Protein AF-A0A369JYF8-F1 (afdb_monomer)

Secondary structure (DSSP, 8-state):
-PPPP-----HHHHHHHHHHHHHHHHHHHHHHHHHHHHHHTTS--HHHHHHHHHHHHHHHHHHTS---HHHHHHHHHIIIIIIIIIIIHHHHHHHHH-S-----HHHHHHHHHHHHHHHHHHHHHHHS-SHHHHHHHSSTHHHHHHHHHHHHHHHHHHHHHHHHTT-

Nearest PDB structures (foldseek):
  8qad-assembly1_A  TM=3.258E-01  e=6.387E-01  synthetic construct
  2nnw-assembly1_A  TM=3.323E-01  e=3.730E+00  Pyrococcus furiosus
  8sly-assembly1_A  TM=3.045E-01  e=6.612E+00  Rattus norvegicus
  8slx-assembly1_A  TM=2.410E-01  e=5.209E+00  Rattus norvegicus

Radius of gyration: 20.3 Å; Cα contacts (8 Å, |Δi|>4): 136; chains: 1; bounding box: 48×27×82 Å

Foldseek 3Di:
DDDDDDPDDCVVVVLVVLLVVLVVLLVVLLVLLVVLLVLCVLPPLVLLNLLSVLLNLLSVLQNVARDDSVLSVVSSCCRPPQNCVQPSVLSSVLCVVDVDDDDDPVLSVLSNVLSVLSNVLSVCSVVDRNPSNSCSCPPPSNSVSSVVSSVVSVVVVVVVVVVVVVD

Structure (mmCIF, N/CA/C/O backbone):
data_AF-A0A369JYF8-F1
#
_entry.id   AF-A0A369JYF8-F1
#
loop_
_atom_site.group_PDB
_atom_site.id
_atom_site.type_symbol
_atom_site.label_atom_id
_atom_site.label_alt_id
_atom_site.label_comp_id
_atom_site.label_asym_id
_atom_site.label_entity_id
_atom_site.label_seq_id
_atom_site.pdbx_PDB_ins_code
_atom_site.Cartn_x
_atom_site.Cartn_y
_atom_site.Cartn_z
_atom_site.occupancy
_atom_site.B_iso_or_equiv
_atom_site.auth_seq_id
_atom_site.auth_comp_id
_atom_site.auth_asym_id
_atom_site.auth_atom_id
_atom_site.pdbx_PDB_model_num
ATOM 1 N N . MET A 1 1 ? -5.297 -11.186 61.917 1.00 42.97 1 MET A N 1
ATOM 2 C CA . MET A 1 1 ? -5.796 -11.415 60.543 1.00 42.97 1 MET A CA 1
ATOM 3 C C . MET A 1 1 ? -5.117 -10.404 59.627 1.00 42.97 1 MET A C 1
ATOM 5 O O . MET A 1 1 ? -5.204 -9.220 59.915 1.00 42.97 1 MET A O 1
ATOM 9 N N . LYS A 1 2 ? -4.352 -10.848 58.618 1.00 38.88 2 LYS A N 1
ATOM 10 C CA . LYS A 1 2 ? -3.683 -9.960 57.649 1.00 38.88 2 LYS A CA 1
ATOM 11 C C . LYS A 1 2 ? -4.636 -9.708 56.481 1.00 38.88 2 LYS A C 1
ATOM 13 O O . LYS A 1 2 ? -5.054 -10.660 55.831 1.00 38.88 2 LYS A O 1
ATOM 18 N N . THR A 1 3 ? -4.979 -8.450 56.240 1.00 51.94 3 THR A N 1
ATOM 19 C CA . THR A 1 3 ? -5.704 -8.005 55.050 1.00 51.94 3 THR A CA 1
ATOM 20 C C . THR A 1 3 ? -4.800 -8.162 53.829 1.00 51.94 3 THR A C 1
ATOM 22 O O . THR A 1 3 ? -3.704 -7.606 53.766 1.00 51.94 3 THR A O 1
ATOM 25 N N . THR A 1 4 ? -5.231 -8.964 52.861 1.00 49.81 4 THR A N 1
ATOM 26 C CA . THR A 1 4 ? -4.624 -9.001 51.531 1.00 49.81 4 THR A CA 1
ATOM 27 C C . THR A 1 4 ? -4.915 -7.676 50.819 1.00 49.81 4 THR A C 1
ATOM 29 O O . THR A 1 4 ? -6.063 -7.227 50.822 1.00 49.81 4 THR A O 1
ATOM 32 N N . PRO A 1 5 ? -3.908 -7.027 50.209 1.00 49.44 5 PRO A N 1
ATOM 33 C CA . PRO A 1 5 ? -4.117 -5.790 49.477 1.00 49.44 5 PRO A CA 1
ATOM 34 C C . PRO A 1 5 ? -4.949 -6.075 48.225 1.00 49.44 5 PRO A C 1
ATOM 36 O O . PRO A 1 5 ? -4.628 -6.935 47.403 1.00 49.44 5 PRO A O 1
ATOM 39 N N . GLN A 1 6 ? -6.049 -5.341 48.116 1.00 45.66 6 GLN A N 1
ATOM 40 C CA . GLN A 1 6 ? -6.956 -5.328 46.981 1.00 45.66 6 GLN A CA 1
ATOM 41 C C . GLN A 1 6 ? -6.173 -4.829 45.753 1.00 45.66 6 GLN A C 1
ATOM 43 O O . GLN A 1 6 ? -5.702 -3.693 45.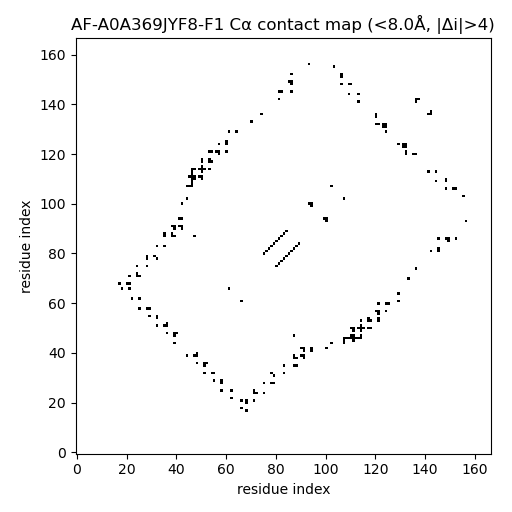731 1.00 45.66 6 GLN A O 1
ATOM 48 N N . LYS A 1 7 ? -5.981 -5.692 44.745 1.00 44.03 7 LYS A N 1
ATOM 49 C CA . LYS A 1 7 ? -5.450 -5.297 43.430 1.00 44.03 7 LYS A CA 1
ATOM 50 C C . LYS A 1 7 ? -6.356 -4.199 42.870 1.00 44.03 7 LYS A C 1
ATOM 52 O O . LYS A 1 7 ? -7.497 -4.477 42.507 1.00 44.03 7 LYS A O 1
ATOM 57 N N . ALA A 1 8 ? -5.851 -2.971 42.806 1.00 44.88 8 ALA A N 1
ATOM 58 C CA . ALA A 1 8 ? -6.470 -1.905 42.034 1.00 44.88 8 ALA A CA 1
ATOM 59 C C . ALA A 1 8 ? -6.620 -2.383 40.579 1.00 44.88 8 ALA A C 1
ATOM 61 O O . ALA A 1 8 ? -5.657 -2.858 39.974 1.00 44.88 8 ALA A O 1
ATOM 62 N N . SER A 1 9 ? -7.842 -2.321 40.051 1.00 45.56 9 SER A N 1
ATOM 63 C CA . SER A 1 9 ? -8.157 -2.733 38.684 1.00 45.56 9 SER A CA 1
ATOM 64 C C . SER A 1 9 ? -7.414 -1.828 37.691 1.00 45.56 9 SER A C 1
ATOM 66 O O . SER A 1 9 ? -7.686 -0.633 37.608 1.00 45.56 9 SER A O 1
ATOM 68 N N . THR A 1 10 ? -6.455 -2.387 36.952 1.00 54.09 10 THR A N 1
ATOM 69 C CA . THR A 1 10 ? -5.588 -1.702 35.970 1.00 54.09 10 THR A CA 1
ATOM 70 C C . THR A 1 10 ? -6.272 -1.405 34.625 1.00 54.09 10 THR A C 1
ATOM 72 O O . THR A 1 10 ? -5.633 -0.890 33.704 1.00 54.09 10 THR A O 1
ATOM 75 N N . GLU A 1 11 ? -7.565 -1.708 34.489 1.00 50.25 11 GLU A N 1
ATOM 76 C CA . GLU A 1 11 ? -8.344 -1.625 33.242 1.00 50.25 11 GLU A CA 1
ATOM 77 C C . GLU A 1 11 ? -8.434 -0.226 32.578 1.00 50.25 11 GLU A C 1
ATOM 79 O O . GLU A 1 11 ? -8.497 -0.172 31.343 1.00 50.25 11 GLU A O 1
ATOM 84 N N . PRO A 1 12 ? -8.405 0.918 33.297 1.00 56.44 12 PRO A N 1
ATOM 85 C CA . PRO A 1 12 ? -8.427 2.240 32.655 1.00 56.44 12 PRO A CA 1
ATOM 86 C C . PRO A 1 12 ? -7.073 2.642 32.045 1.00 56.44 12 PRO A C 1
ATOM 88 O O . PRO A 1 12 ? -7.016 3.233 30.963 1.00 56.44 12 PRO A O 1
ATOM 91 N N . GLU A 1 13 ? -5.968 2.312 32.721 1.00 59.06 13 GLU A N 1
ATOM 92 C CA . GLU A 1 13 ? -4.614 2.731 32.331 1.00 59.06 13 GLU A CA 1
ATOM 93 C C . GLU A 1 13 ? -4.073 1.929 31.142 1.00 59.06 13 GLU A C 1
ATOM 95 O O . GLU A 1 13 ? -3.415 2.487 30.253 1.00 59.06 13 GLU A O 1
ATOM 100 N N . THR A 1 14 ? -4.410 0.637 31.069 1.00 61.22 14 THR A N 1
ATOM 101 C CA . THR A 1 14 ? -4.070 -0.212 29.915 1.00 61.22 14 THR A CA 1
ATOM 102 C C . THR A 1 14 ? -4.787 0.264 28.654 1.00 61.22 14 THR A C 1
ATOM 104 O O . THR A 1 14 ? -4.132 0.475 27.632 1.00 61.22 14 THR A O 1
ATOM 107 N N . ARG A 1 15 ? -6.091 0.569 28.732 1.00 60.25 15 ARG A N 1
ATOM 108 C CA . ARG A 1 15 ? -6.866 1.103 27.594 1.00 60.25 15 ARG A CA 1
ATOM 109 C C . ARG A 1 15 ? -6.334 2.444 27.083 1.00 60.25 15 ARG A C 1
ATOM 111 O O . ARG A 1 15 ? -6.273 2.663 25.872 1.00 60.25 15 ARG A O 1
ATOM 118 N N . ASN A 1 16 ? -5.921 3.341 27.980 1.00 68.44 16 ASN A N 1
ATOM 119 C CA . ASN A 1 16 ? -5.352 4.636 27.594 1.00 68.44 16 ASN A CA 1
ATOM 120 C C . ASN A 1 16 ? -3.983 4.474 26.900 1.00 68.44 16 ASN A C 1
ATOM 122 O O . ASN A 1 16 ? -3.702 5.110 25.883 1.00 68.44 16 ASN A O 1
ATOM 126 N N . THR A 1 17 ? -3.146 3.563 27.400 1.00 75.50 17 THR A N 1
ATOM 127 C CA . THR A 1 17 ? -1.826 3.263 26.821 1.00 75.50 17 THR A CA 1
ATOM 128 C C . THR A 1 17 ? -1.938 2.607 25.442 1.00 75.50 17 THR A C 1
ATOM 130 O O . THR A 1 17 ? -1.220 2.975 24.510 1.00 75.50 17 THR A O 1
ATOM 133 N N . GLU A 1 18 ? -2.867 1.667 25.269 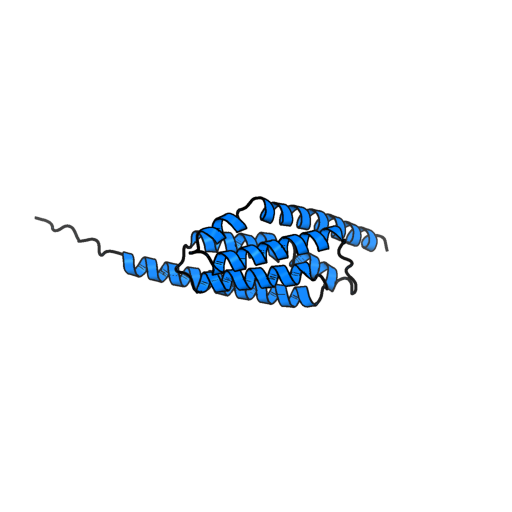1.00 73.38 18 GLU A N 1
ATOM 134 C CA . GLU A 1 18 ? -3.131 1.018 23.981 1.00 73.38 18 GLU A CA 1
ATOM 135 C C . GLU A 1 18 ? -3.648 1.998 22.930 1.00 73.38 18 GLU A C 1
ATOM 137 O O . GLU A 1 18 ? -3.185 1.972 21.786 1.00 73.38 18 GLU A O 1
ATOM 142 N N . ARG A 1 19 ? -4.534 2.916 23.328 1.00 72.94 19 ARG A N 1
ATOM 143 C CA . ARG A 1 19 ? -5.038 3.976 22.453 1.00 72.94 19 ARG A CA 1
ATOM 144 C C . ARG A 1 19 ? -3.914 4.899 21.978 1.00 72.94 19 ARG A C 1
ATOM 146 O O . ARG A 1 19 ? -3.752 5.070 20.770 1.00 72.94 19 ARG A O 1
ATOM 153 N N . LYS A 1 20 ? -3.074 5.396 22.893 1.00 78.94 20 LYS A N 1
ATOM 154 C CA . LYS A 1 20 ? -1.909 6.237 22.557 1.00 78.94 20 LYS A CA 1
ATOM 155 C C . LYS A 1 20 ? -0.917 5.524 21.634 1.00 78.94 20 LYS A C 1
ATOM 157 O O . LYS A 1 20 ? -0.406 6.119 20.687 1.00 78.94 20 LYS A O 1
ATOM 162 N N . ASN A 1 21 ? -0.648 4.240 21.870 1.00 80.19 21 ASN A N 1
ATOM 163 C CA . ASN A 1 21 ? 0.248 3.453 21.017 1.00 80.19 21 ASN A CA 1
ATOM 164 C C . ASN A 1 21 ? -0.321 3.260 19.610 1.00 80.19 21 ASN A C 1
ATOM 166 O O . ASN A 1 21 ? 0.391 3.409 18.619 1.00 80.19 21 ASN A O 1
ATOM 170 N N . ALA A 1 22 ? -1.616 2.975 19.517 1.00 77.75 22 ALA A N 1
ATOM 171 C CA . ALA A 1 22 ? -2.300 2.870 18.245 1.00 77.75 22 ALA A CA 1
ATOM 172 C C . ALA A 1 22 ? -2.289 4.203 17.469 1.00 77.75 22 ALA A C 1
ATOM 174 O O . ALA A 1 22 ? -2.166 4.198 16.248 1.00 77.75 22 ALA A O 1
ATOM 175 N N . GLU A 1 23 ? -2.410 5.347 18.159 1.00 83.12 23 GLU A N 1
ATOM 176 C CA . GLU A 1 23 ? -2.372 6.685 17.539 1.00 83.12 23 GLU A CA 1
ATOM 177 C C . GLU A 1 23 ? -0.991 6.973 16.956 1.00 83.12 23 GLU A C 1
ATOM 179 O O . GLU A 1 23 ? -0.888 7.427 15.817 1.00 83.12 23 GLU A O 1
ATOM 184 N N . LYS A 1 24 ? 0.073 6.608 17.681 1.00 85.94 24 LYS A N 1
ATOM 185 C CA . LYS A 1 24 ? 1.449 6.697 17.177 1.00 85.94 24 LYS A CA 1
ATOM 186 C C . LYS A 1 24 ? 1.667 5.844 15.926 1.00 85.94 24 LYS A C 1
ATOM 188 O O . LYS A 1 24 ? 2.266 6.330 14.972 1.00 85.94 24 LYS A O 1
ATOM 193 N N . ILE A 1 25 ? 1.164 4.604 15.908 1.00 83.69 25 ILE A N 1
ATOM 194 C CA . ILE A 1 25 ? 1.280 3.720 14.736 1.00 83.69 25 ILE A CA 1
ATOM 195 C C . ILE A 1 25 ? 0.583 4.342 13.520 1.00 83.69 25 ILE A C 1
ATOM 197 O O . ILE A 1 25 ? 1.194 4.452 12.461 1.00 83.69 25 ILE A O 1
ATOM 201 N N . LEU A 1 26 ? -0.664 4.796 13.667 1.00 84.94 26 LEU A N 1
ATOM 202 C CA . LEU A 1 26 ? -1.421 5.392 12.560 1.00 84.94 26 LEU A CA 1
ATOM 203 C C . LEU A 1 26 ? -0.769 6.682 12.041 1.00 84.94 26 LEU A C 1
ATOM 205 O O . LEU A 1 26 ? -0.639 6.850 10.829 1.00 84.94 26 LEU A O 1
ATOM 209 N N . SER A 1 27 ? -0.284 7.545 12.940 1.00 87.62 27 SER A N 1
ATOM 210 C CA . SER A 1 27 ? 0.450 8.765 12.576 1.00 87.62 27 SER A CA 1
ATOM 211 C C . SER A 1 27 ? 1.742 8.461 11.801 1.00 87.62 27 SER A C 1
ATOM 213 O O . SER A 1 27 ? 2.002 9.057 10.749 1.00 87.62 27 SER A O 1
ATOM 215 N N . SER A 1 28 ? 2.511 7.463 12.254 1.00 88.69 28 SER A N 1
ATOM 216 C CA . SER A 1 28 ? 3.703 6.981 11.544 1.00 88.69 28 SER A CA 1
ATOM 217 C C . SER A 1 28 ? 3.349 6.496 10.138 1.00 88.69 28 SER A C 1
ATOM 219 O O . SER A 1 28 ? 3.980 6.897 9.163 1.00 88.69 28 SER A O 1
ATOM 221 N N . LEU A 1 29 ? 2.286 5.699 10.002 1.00 87.25 29 LEU A N 1
ATOM 222 C CA . LEU A 1 29 ? 1.876 5.149 8.710 1.00 87.25 29 LEU A CA 1
ATOM 223 C C . LEU A 1 29 ? 1.384 6.210 7.726 1.00 87.25 29 LEU A C 1
ATOM 225 O O . LEU A 1 29 ? 1.717 6.139 6.542 1.00 87.25 29 LEU A O 1
ATOM 229 N N . LYS A 1 30 ? 0.650 7.224 8.199 1.00 88.38 30 LYS A N 1
ATOM 230 C CA . LYS A 1 30 ? 0.285 8.384 7.371 1.00 88.38 30 LYS A CA 1
ATOM 231 C C . LYS A 1 30 ? 1.513 9.116 6.857 1.00 88.38 30 LYS A C 1
ATOM 233 O O . LYS A 1 30 ? 1.560 9.463 5.677 1.00 88.38 30 LYS A O 1
ATOM 238 N N . THR A 1 31 ? 2.498 9.334 7.725 1.00 88.81 31 THR A N 1
ATOM 239 C CA . THR A 1 31 ? 3.751 10.004 7.359 1.00 88.81 31 THR A CA 1
ATOM 240 C C . THR A 1 31 ? 4.478 9.210 6.275 1.00 88.81 31 THR A C 1
ATOM 242 O O . THR A 1 31 ? 4.759 9.749 5.204 1.00 88.81 31 THR A O 1
ATOM 245 N N . THR A 1 32 ? 4.665 7.904 6.486 1.00 88.38 32 THR A N 1
ATOM 246 C CA . THR A 1 32 ? 5.289 6.996 5.515 1.00 88.38 32 THR A CA 1
ATOM 247 C C . THR A 1 32 ? 4.573 7.013 4.162 1.00 88.38 32 THR A C 1
ATOM 249 O O . THR A 1 32 ? 5.216 7.161 3.124 1.00 88.38 32 THR A O 1
ATOM 252 N N . LEU A 1 33 ? 3.240 6.904 4.138 1.00 89.06 33 LEU A N 1
ATOM 253 C CA . LEU A 1 33 ? 2.485 6.910 2.882 1.00 89.06 33 LEU A CA 1
ATOM 254 C C . LEU A 1 33 ? 2.458 8.279 2.197 1.00 89.06 33 LEU A C 1
ATOM 256 O O . LEU A 1 33 ? 2.418 8.344 0.971 1.00 89.06 33 LEU A O 1
ATOM 260 N N . THR A 1 34 ? 2.511 9.372 2.957 1.00 88.25 34 THR A N 1
ATOM 261 C CA . THR A 1 34 ? 2.622 10.725 2.393 1.00 88.25 34 THR A CA 1
ATOM 262 C C . THR A 1 34 ? 3.962 10.900 1.684 1.00 88.25 34 THR A C 1
ATOM 264 O O . THR A 1 34 ? 4.001 11.367 0.545 1.00 88.25 34 THR A O 1
ATOM 267 N N . MET A 1 35 ? 5.051 10.435 2.302 1.00 85.56 35 MET A N 1
ATOM 268 C CA . MET A 1 35 ? 6.368 10.399 1.662 1.00 85.56 35 MET A CA 1
ATOM 269 C C . MET A 1 35 ? 6.362 9.493 0.425 1.00 85.56 35 MET A C 1
ATOM 271 O O . MET A 1 35 ? 6.850 9.893 -0.630 1.00 85.56 35 MET A O 1
ATOM 275 N N . ALA A 1 36 ? 5.748 8.309 0.513 1.00 85.44 36 ALA A N 1
ATOM 276 C CA . ALA A 1 36 ? 5.595 7.397 -0.620 1.00 85.44 36 ALA A CA 1
ATOM 277 C C . ALA A 1 36 ? 4.815 8.033 -1.784 1.00 85.44 36 ALA A C 1
ATOM 279 O O . ALA A 1 36 ? 5.182 7.843 -2.941 1.00 85.44 36 ALA A O 1
ATOM 280 N N . LYS A 1 37 ? 3.770 8.820 -1.496 1.00 85.44 37 LYS A N 1
ATOM 281 C CA . LYS A 1 37 ? 2.982 9.547 -2.503 1.00 85.44 37 LYS A CA 1
ATOM 282 C C . LYS A 1 37 ? 3.818 10.597 -3.229 1.00 85.44 37 LYS A C 1
ATOM 284 O O . LYS A 1 37 ? 3.770 10.658 -4.454 1.00 85.44 37 LYS A O 1
ATOM 289 N N . ALA A 1 38 ? 4.593 11.388 -2.486 1.00 81.56 38 ALA A N 1
ATOM 290 C CA . ALA A 1 38 ? 5.500 12.381 -3.061 1.00 81.56 38 ALA A CA 1
ATOM 291 C C . ALA A 1 38 ? 6.584 11.722 -3.924 1.00 81.56 38 ALA A C 1
ATOM 293 O O . ALA A 1 38 ? 6.953 12.220 -4.977 1.00 81.56 38 ALA A O 1
ATOM 294 N N . ILE A 1 39 ? 7.068 10.556 -3.509 1.00 74.31 39 ILE A N 1
ATOM 295 C CA . ILE A 1 39 ? 8.010 9.766 -4.294 1.00 74.31 39 ILE A CA 1
ATOM 296 C C . ILE A 1 39 ? 7.361 9.254 -5.592 1.00 74.31 39 ILE A C 1
ATOM 298 O O . ILE A 1 39 ? 7.929 9.411 -6.672 1.00 74.31 39 ILE A O 1
ATOM 302 N N . ALA A 1 40 ? 6.160 8.681 -5.496 1.00 74.75 40 ALA A N 1
ATOM 303 C CA . ALA A 1 40 ? 5.437 8.134 -6.637 1.00 74.75 40 ALA A CA 1
ATOM 304 C C . ALA A 1 40 ? 5.016 9.209 -7.652 1.00 74.75 40 ALA A C 1
ATOM 306 O O . ALA A 1 40 ? 4.859 8.889 -8.824 1.00 74.75 40 ALA A O 1
ATOM 307 N N . SER A 1 41 ? 4.872 10.485 -7.263 1.00 75.94 41 SER A N 1
ATOM 308 C CA . SER A 1 41 ? 4.537 11.551 -8.223 1.00 75.94 41 SER A CA 1
ATOM 309 C C . SER A 1 41 ? 5.629 11.826 -9.258 1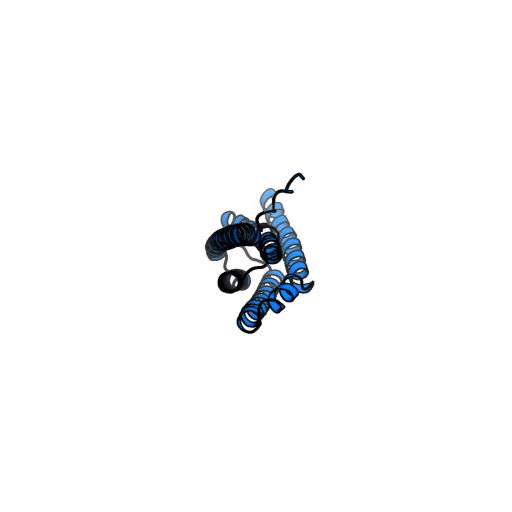.00 75.94 41 SER A C 1
ATOM 311 O O . SER A 1 41 ? 5.326 12.368 -10.315 1.00 75.94 41 SER A O 1
ATOM 313 N N . PHE A 1 42 ? 6.872 11.416 -8.997 1.00 73.06 42 PHE A N 1
ATOM 314 C CA . PHE A 1 42 ? 7.965 11.515 -9.970 1.00 73.06 42 PHE A CA 1
ATOM 315 C C . PHE A 1 42 ? 7.993 10.344 -10.962 1.00 73.06 42 PHE A C 1
ATOM 317 O O . PHE A 1 42 ? 8.809 10.327 -11.877 1.00 73.06 42 PHE A O 1
ATOM 324 N N . THR A 1 43 ? 7.120 9.351 -10.777 1.00 71.56 43 THR A N 1
ATOM 325 C CA . THR A 1 43 ? 7.122 8.092 -11.526 1.00 71.56 43 THR A CA 1
ATOM 326 C C . THR A 1 43 ? 5.700 7.832 -12.016 1.00 71.56 43 THR A C 1
ATOM 328 O O . THR A 1 43 ? 4.857 7.453 -11.201 1.00 71.56 43 THR A O 1
ATOM 331 N N . PRO A 1 44 ? 5.360 8.054 -13.297 1.00 68.94 44 PRO A N 1
ATOM 332 C CA . PRO A 1 44 ? 3.979 7.947 -13.759 1.00 68.94 44 PRO A CA 1
ATOM 333 C C . PRO A 1 44 ? 3.526 6.477 -13.794 1.00 68.94 44 PRO A C 1
ATOM 335 O O . PRO A 1 44 ? 3.501 5.831 -14.834 1.00 68.94 44 PRO A O 1
ATOM 338 N N . VAL A 1 45 ? 3.157 5.946 -12.627 1.00 80.75 45 VAL A N 1
ATOM 339 C CA . VAL A 1 45 ? 2.606 4.606 -12.415 1.00 80.75 45 VAL A CA 1
ATOM 340 C C . VAL A 1 45 ? 1.234 4.785 -11.758 1.00 80.75 45 VAL A C 1
ATOM 342 O O . VAL A 1 45 ? 1.125 4.760 -10.529 1.00 80.75 45 VAL A O 1
ATOM 345 N N . PRO A 1 46 ? 0.161 5.006 -12.542 1.00 81.75 46 PRO A N 1
ATOM 346 C CA . PRO A 1 46 ? -1.154 5.365 -12.007 1.00 81.75 46 PRO A CA 1
ATOM 347 C C . PRO A 1 46 ? -1.690 4.376 -10.962 1.00 81.75 46 PRO A C 1
ATOM 349 O O . PRO A 1 46 ? -2.278 4.793 -9.963 1.00 81.75 46 PRO A O 1
ATOM 352 N N . GLY A 1 47 ? -1.445 3.074 -11.156 1.00 84.75 47 GLY A N 1
ATOM 353 C CA . GLY A 1 47 ? -1.813 2.029 -10.197 1.00 84.75 47 GLY A CA 1
ATOM 354 C C . GLY A 1 47 ? -1.135 2.194 -8.832 1.00 84.75 47 GLY A C 1
ATOM 355 O O . GLY A 1 47 ? -1.784 2.022 -7.802 1.00 84.75 47 GLY A O 1
ATOM 356 N N . LEU A 1 48 ? 0.133 2.622 -8.799 1.00 86.75 48 LEU A N 1
ATOM 357 C CA . LEU A 1 48 ? 0.870 2.862 -7.555 1.00 86.75 48 LEU A CA 1
ATOM 358 C C . LEU A 1 48 ? 0.270 4.033 -6.769 1.00 86.75 48 LEU A C 1
ATOM 360 O O . LEU A 1 48 ? -0.008 3.905 -5.576 1.00 86.75 48 LEU A O 1
ATOM 364 N N . SER A 1 49 ? 0.003 5.152 -7.447 1.00 87.19 49 SER A N 1
ATOM 365 C CA . SER A 1 49 ? -0.612 6.335 -6.832 1.00 87.19 49 SER A CA 1
ATOM 366 C C . SER A 1 49 ? -2.007 6.037 -6.277 1.00 87.19 49 SER A C 1
ATOM 368 O O . SER A 1 49 ? -2.331 6.448 -5.160 1.00 87.19 49 SER A O 1
ATOM 370 N N . LYS A 1 50 ? -2.823 5.272 -7.017 1.00 88.25 50 LYS A N 1
ATOM 371 C CA . LYS A 1 50 ? -4.146 4.823 -6.554 1.00 88.25 50 LYS A CA 1
ATOM 372 C C . LYS A 1 50 ? -4.041 3.885 -5.346 1.00 88.25 50 LYS A C 1
ATOM 374 O O . LYS A 1 50 ? -4.803 4.047 -4.396 1.00 88.25 50 LYS A O 1
ATOM 379 N N . ALA A 1 51 ? -3.084 2.953 -5.341 1.00 88.25 51 ALA A N 1
ATOM 380 C CA . ALA A 1 51 ? -2.852 2.046 -4.216 1.00 88.25 51 ALA A CA 1
ATOM 381 C C . ALA A 1 51 ? -2.439 2.800 -2.938 1.00 88.25 51 ALA A C 1
ATOM 383 O O . ALA A 1 51 ? -3.008 2.558 -1.874 1.00 88.25 51 ALA A O 1
ATOM 384 N N . ILE A 1 52 ? -1.521 3.771 -3.046 1.00 89.69 52 ILE A N 1
ATOM 385 C CA . ILE A 1 52 ? -1.125 4.639 -1.922 1.00 89.69 52 ILE A CA 1
ATOM 386 C C . ILE A 1 52 ? -2.338 5.401 -1.373 1.00 89.69 52 ILE A C 1
ATOM 388 O O . ILE A 1 52 ? -2.546 5.450 -0.160 1.00 89.69 52 ILE A O 1
ATOM 392 N N . GLN A 1 53 ? -3.168 5.969 -2.255 1.00 89.56 53 GLN A N 1
ATOM 393 C CA . GLN A 1 53 ? -4.360 6.709 -1.844 1.00 89.56 53 GLN A CA 1
ATOM 394 C C . GLN A 1 53 ? -5.384 5.815 -1.130 1.00 89.56 53 GLN A C 1
ATOM 396 O O . GLN A 1 53 ? -5.955 6.231 -0.125 1.00 89.56 53 GLN A O 1
ATOM 401 N N . ALA A 1 54 ? -5.593 4.587 -1.606 1.00 86.88 54 ALA A N 1
ATOM 402 C CA . ALA A 1 54 ? -6.489 3.637 -0.958 1.00 86.88 54 ALA A CA 1
ATOM 403 C C . ALA A 1 54 ? -5.994 3.238 0.445 1.00 86.88 54 ALA A C 1
ATOM 405 O O . ALA A 1 54 ? -6.785 3.204 1.387 1.00 86.88 54 ALA A O 1
ATOM 406 N N . LEU A 1 55 ? -4.683 3.030 0.621 1.00 88.06 55 LEU A N 1
ATOM 407 C CA . LEU A 1 55 ? -4.088 2.749 1.935 1.00 88.06 55 LEU A CA 1
ATOM 408 C C . LEU A 1 55 ? -4.228 3.926 2.909 1.00 88.06 55 LEU A C 1
ATOM 410 O O . LEU A 1 55 ? -4.542 3.710 4.079 1.00 88.06 55 LEU A O 1
ATOM 414 N N . LEU A 1 56 ? -4.071 5.167 2.437 1.00 88.69 56 LEU A N 1
ATOM 415 C CA . LEU A 1 56 ? -4.337 6.365 3.245 1.00 88.69 56 LEU A CA 1
ATOM 416 C C . LEU A 1 56 ? -5.799 6.425 3.715 1.00 88.69 56 LEU A C 1
ATOM 418 O O . LEU A 1 56 ? -6.064 6.763 4.874 1.00 88.69 56 LEU A O 1
ATOM 422 N N . THR A 1 57 ? -6.747 6.063 2.846 1.00 86.19 57 THR A N 1
ATOM 423 C CA . THR A 1 57 ? -8.168 5.982 3.213 1.00 86.19 57 THR A CA 1
ATOM 424 C C . THR A 1 57 ? -8.401 4.905 4.272 1.00 86.19 57 THR A C 1
ATOM 426 O O . THR A 1 57 ? -9.059 5.184 5.271 1.00 86.19 57 THR A O 1
ATOM 429 N N . ILE A 1 58 ? -7.813 3.713 4.115 1.00 81.62 58 ILE A N 1
ATOM 430 C CA . ILE A 1 58 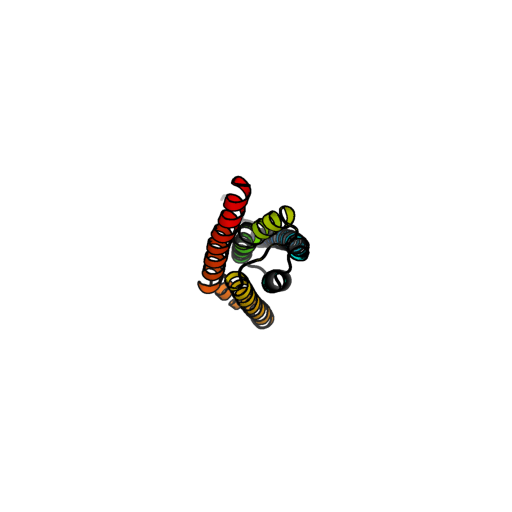? -7.913 2.626 5.103 1.00 81.62 58 ILE A CA 1
ATOM 431 C C . ILE A 1 58 ? -7.409 3.100 6.471 1.00 81.62 58 ILE A C 1
ATOM 433 O O . ILE A 1 58 ? -8.138 2.997 7.452 1.00 81.62 58 ILE A O 1
ATOM 437 N N . ILE A 1 59 ? -6.216 3.697 6.547 1.00 81.88 59 ILE A N 1
ATOM 438 C CA . ILE A 1 59 ? -5.661 4.233 7.805 1.00 81.88 59 ILE A CA 1
ATOM 439 C C . ILE A 1 59 ? -6.609 5.244 8.457 1.00 81.88 59 ILE A C 1
ATOM 441 O O . ILE A 1 59 ? -6.828 5.195 9.665 1.00 81.88 59 ILE A O 1
ATOM 445 N N . THR A 1 60 ? -7.186 6.150 7.665 1.00 81.94 60 THR A N 1
ATOM 446 C CA . THR A 1 60 ? -8.123 7.168 8.166 1.00 81.94 60 THR A CA 1
ATOM 447 C C . THR A 1 60 ? -9.388 6.530 8.746 1.00 81.94 60 THR A C 1
ATOM 449 O O . THR A 1 60 ? -9.881 6.962 9.785 1.00 81.94 60 THR A O 1
ATOM 452 N N . LEU A 1 61 ? -9.890 5.456 8.133 1.00 77.62 61 LEU A N 1
ATOM 453 C CA . LEU A 1 61 ? -11.031 4.710 8.669 1.00 77.62 61 LEU A CA 1
ATOM 454 C C . LEU A 1 61 ? -10.661 3.967 9.962 1.00 77.62 61 LEU A C 1
ATOM 456 O O . LEU A 1 61 ? -11.448 3.953 10.906 1.00 77.62 61 LEU A O 1
ATOM 460 N N . T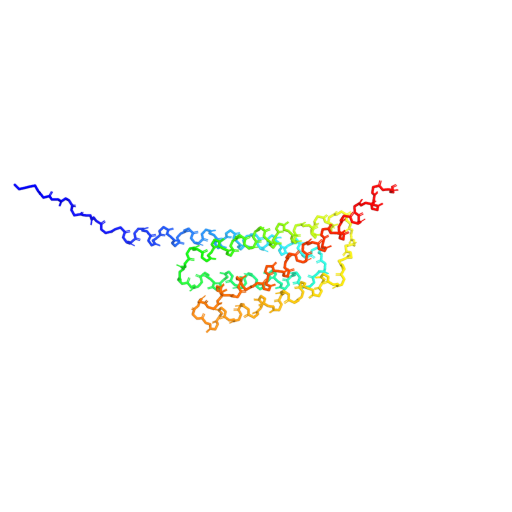YR A 1 62 ? -9.442 3.426 10.055 1.00 74.62 62 TYR A N 1
ATOM 461 C CA . TYR A 1 62 ? -8.934 2.823 11.290 1.00 74.62 62 TYR A CA 1
ATOM 462 C C . TYR A 1 62 ? -8.817 3.834 12.442 1.00 74.62 62 TYR A C 1
ATOM 464 O O . TYR A 1 62 ? -9.058 3.465 13.592 1.00 74.62 62 TYR A O 1
ATOM 472 N N . GLU A 1 63 ? -8.492 5.103 12.171 1.00 71.00 63 GLU A N 1
ATOM 473 C CA . GLU A 1 63 ? -8.462 6.155 13.197 1.00 71.00 63 GLU A CA 1
ATOM 474 C C . GLU A 1 63 ? -9.832 6.434 13.813 1.00 71.00 63 GLU A C 1
ATOM 476 O O . GLU A 1 63 ? -9.900 6.643 15.027 1.00 71.00 63 GLU A O 1
ATOM 481 N N . ALA A 1 64 ? -10.889 6.406 12.995 1.00 66.62 64 ALA A N 1
ATOM 482 C CA . ALA A 1 64 ? -12.271 6.653 13.407 1.00 66.62 64 ALA A CA 1
ATOM 483 C C . ALA A 1 64 ? -12.882 5.494 14.217 1.00 66.62 64 ALA A C 1
ATOM 485 O O . ALA A 1 64 ? -13.962 5.627 14.790 1.00 66.62 64 ALA A O 1
ATOM 486 N N . SER A 1 65 ? -12.197 4.352 14.269 1.00 64.94 65 SER A N 1
ATOM 487 C CA . SER A 1 65 ? -12.735 3.089 14.756 1.00 64.94 65 SER A CA 1
ATOM 488 C C . SER A 1 65 ? -11.992 2.624 16.024 1.00 64.94 65 SER A C 1
ATOM 490 O O . SER A 1 65 ? -10.765 2.704 16.096 1.00 64.94 65 SER A O 1
ATOM 492 N N . SER A 1 66 ? -12.714 2.197 17.070 1.00 53.06 66 SER A N 1
ATOM 493 C CA . SER A 1 66 ? -12.123 1.759 18.353 1.00 53.06 66 SER A CA 1
ATOM 494 C C . SER A 1 66 ? -11.296 0.477 18.168 1.00 53.06 66 SER A C 1
ATOM 496 O O . SER A 1 66 ? -11.727 -0.462 17.502 1.00 53.06 66 SER A O 1
ATOM 498 N N . ARG A 1 67 ? -10.066 0.459 18.693 1.00 65.19 67 ARG A N 1
ATOM 499 C CA . ARG A 1 67 ? -8.927 -0.211 18.040 1.00 65.19 67 ARG A CA 1
ATOM 500 C C . ARG A 1 67 ? -8.554 -1.564 18.635 1.00 65.19 67 ARG A C 1
ATOM 502 O O . ARG A 1 67 ? -8.547 -1.746 19.846 1.00 65.19 67 ARG A O 1
ATOM 509 N N . ASN A 1 68 ? -8.090 -2.456 17.762 1.00 67.56 68 ASN A N 1
ATOM 510 C CA . ASN A 1 68 ? -7.308 -3.640 18.108 1.00 67.56 68 ASN A CA 1
ATOM 511 C C . ASN A 1 68 ? -5.851 -3.407 17.651 1.00 67.56 68 ASN A C 1
ATOM 513 O O . ASN A 1 68 ? -5.579 -3.231 16.461 1.00 67.56 68 ASN A O 1
ATOM 517 N N . LYS A 1 69 ? -4.920 -3.368 18.612 1.00 68.06 69 LYS A N 1
ATOM 518 C CA . LYS A 1 69 ? -3.487 -3.076 18.412 1.00 68.06 69 LYS A CA 1
ATOM 519 C C . LYS A 1 69 ? -2.804 -4.039 17.436 1.00 68.06 69 LYS A C 1
ATOM 521 O O . LYS A 1 69 ? -1.940 -3.619 16.674 1.00 68.06 69 LYS A O 1
ATOM 526 N N . GLU A 1 70 ? -3.197 -5.305 17.448 1.00 71.12 70 GLU A N 1
ATOM 527 C CA . GLU A 1 70 ? -2.613 -6.348 16.605 1.00 71.12 70 GLU A CA 1
ATOM 528 C C . GLU A 1 70 ? -2.874 -6.067 15.120 1.00 71.12 70 GLU A C 1
ATOM 530 O O . GLU A 1 70 ? -1.953 -6.102 14.311 1.00 71.12 70 GLU A O 1
ATOM 535 N N . GLN A 1 71 ? -4.092 -5.629 14.778 1.00 71.19 71 GLN A N 1
ATOM 536 C CA . GLN A 1 71 ? -4.443 -5.256 13.400 1.00 71.19 71 GLN A CA 1
ATOM 537 C C . GLN A 1 71 ? -3.602 -4.088 12.876 1.00 71.19 71 GLN A C 1
ATOM 539 O O . GLN A 1 71 ? -3.264 -4.038 11.696 1.00 71.19 71 GLN A O 1
ATOM 544 N N . LEU A 1 72 ? -3.268 -3.138 13.749 1.00 75.94 72 LEU A N 1
ATOM 545 C CA . LEU A 1 72 ? -2.457 -1.981 13.379 1.00 75.94 72 LEU A CA 1
ATOM 546 C C . LEU A 1 72 ? -0.991 -2.345 13.181 1.00 75.94 72 LEU A C 1
ATOM 548 O O . LEU A 1 72 ? -0.339 -1.765 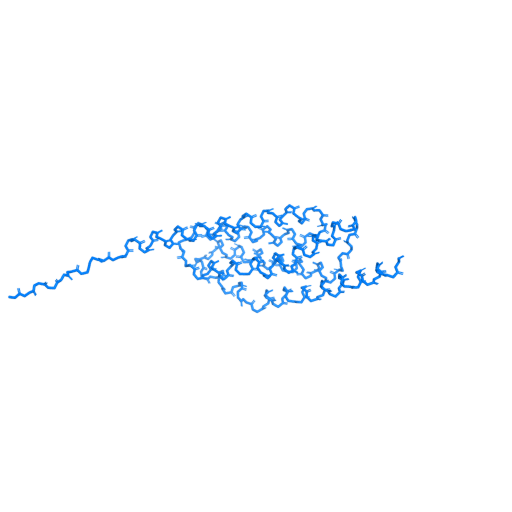12.319 1.00 75.94 72 LEU A O 1
ATOM 552 N N . LEU A 1 73 ? -0.477 -3.304 13.952 1.00 77.12 73 LEU A N 1
ATOM 553 C CA . LEU A 1 73 ? 0.873 -3.826 13.759 1.00 77.12 73 LEU A CA 1
ATOM 554 C C . LEU A 1 73 ? 0.982 -4.620 12.453 1.00 77.12 73 LEU A C 1
ATOM 556 O O . LEU A 1 73 ? 1.953 -4.442 11.724 1.00 77.12 73 LEU A O 1
ATOM 560 N N . GLU A 1 74 ? -0.028 -5.419 12.108 1.00 77.62 74 GLU A N 1
ATOM 561 C CA . GLU A 1 74 ? -0.073 -6.117 10.816 1.00 77.62 74 GLU A CA 1
ATOM 562 C C . GLU A 1 74 ? -0.141 -5.141 9.639 1.00 77.62 74 GLU A C 1
ATOM 564 O O . GLU A 1 74 ? 0.651 -5.245 8.700 1.00 77.62 74 GLU A O 1
ATOM 569 N N . LEU A 1 75 ? -1.035 -4.148 9.714 1.00 78.88 75 LEU A N 1
ATOM 570 C CA . LEU A 1 75 ? -1.136 -3.089 8.709 1.00 78.88 75 LEU A CA 1
ATOM 571 C C . LEU A 1 75 ? 0.186 -2.322 8.577 1.00 78.88 75 LEU A C 1
ATOM 573 O O . LEU A 1 75 ? 0.594 -1.981 7.466 1.00 78.88 75 LEU A O 1
ATOM 577 N N . LYS A 1 76 ? 0.874 -2.083 9.699 1.00 82.69 76 LYS A N 1
ATOM 578 C CA . LYS A 1 76 ? 2.182 -1.431 9.713 1.00 82.69 76 LYS A CA 1
ATOM 579 C C . LYS A 1 76 ? 3.226 -2.238 8.957 1.00 82.69 76 LYS A C 1
ATOM 581 O O . LYS A 1 76 ? 3.854 -1.693 8.054 1.00 82.69 76 LYS A O 1
ATOM 586 N N . THR A 1 77 ? 3.377 -3.520 9.281 1.00 83.62 77 THR A N 1
ATOM 587 C CA . THR A 1 77 ? 4.313 -4.413 8.582 1.00 83.62 77 THR A CA 1
ATOM 588 C C . THR A 1 77 ? 4.005 -4.470 7.088 1.00 83.62 77 THR A C 1
ATOM 590 O O . THR A 1 77 ? 4.909 -4.333 6.265 1.00 83.62 77 THR A O 1
ATOM 593 N N . TYR A 1 78 ? 2.728 -4.591 6.723 1.00 82.62 78 TYR A N 1
ATOM 594 C CA . TYR A 1 78 ? 2.302 -4.593 5.327 1.00 82.62 78 TYR A CA 1
ATOM 595 C C . TYR A 1 78 ? 2.719 -3.308 4.588 1.00 82.62 78 TYR A C 1
ATOM 597 O O . TYR A 1 78 ? 3.341 -3.363 3.527 1.00 82.62 78 TYR A O 1
ATOM 605 N N . ILE A 1 79 ? 2.420 -2.137 5.151 1.00 84.50 79 ILE A N 1
ATOM 606 C CA . ILE A 1 79 ? 2.719 -0.856 4.501 1.00 84.50 79 ILE A CA 1
ATOM 607 C C . ILE A 1 79 ? 4.225 -0.608 4.431 1.00 84.50 79 ILE A C 1
ATOM 609 O O . ILE A 1 79 ? 4.740 -0.271 3.369 1.00 84.50 79 ILE A O 1
ATOM 613 N N . GLU A 1 80 ? 4.933 -0.737 5.549 1.00 86.56 80 GLU A N 1
ATOM 614 C CA . GLU A 1 80 ? 6.337 -0.334 5.631 1.00 86.56 80 GLU A CA 1
ATOM 615 C C . GLU A 1 80 ? 7.252 -1.342 4.932 1.00 86.56 80 GLU A C 1
ATOM 617 O O . GLU A 1 80 ? 8.087 -0.959 4.110 1.00 86.56 80 GLU A O 1
ATOM 622 N N . THR A 1 81 ? 7.085 -2.631 5.231 1.00 85.00 81 THR A N 1
ATOM 623 C CA . THR A 1 81 ? 8.003 -3.683 4.785 1.00 85.00 81 THR A CA 1
ATOM 624 C C . THR A 1 81 ? 7.624 -4.240 3.420 1.00 85.00 81 THR A C 1
ATOM 626 O O . THR A 1 81 ? 8.496 -4.407 2.571 1.00 85.00 81 THR A O 1
ATOM 629 N N . GLU A 1 82 ? 6.343 -4.523 3.179 1.00 84.31 82 GLU A N 1
ATOM 630 C CA . GLU A 1 82 ? 5.920 -5.203 1.947 1.00 84.31 82 GLU A CA 1
ATOM 631 C C . GLU A 1 82 ? 5.628 -4.231 0.806 1.00 84.31 82 GLU A C 1
ATOM 633 O O . GLU A 1 82 ? 5.985 -4.492 -0.339 1.00 84.31 82 GLU A O 1
ATOM 638 N N . PHE A 1 83 ? 5.012 -3.089 1.099 1.00 86.12 83 PHE A N 1
ATOM 639 C CA . PHE A 1 83 ? 4.631 -2.138 0.063 1.00 86.12 83 PHE A CA 1
ATOM 640 C C . PHE A 1 83 ? 5.706 -1.071 -0.179 1.00 86.12 83 PHE A C 1
ATOM 642 O O . PHE A 1 83 ? 6.230 -0.944 -1.288 1.00 86.12 83 PHE A O 1
ATOM 649 N N . VAL A 1 84 ? 6.083 -0.305 0.845 1.00 88.00 84 VAL A N 1
ATOM 650 C CA . VAL A 1 84 ? 6.997 0.834 0.676 1.00 88.00 84 VAL A CA 1
ATOM 651 C C . VAL A 1 84 ? 8.419 0.366 0.388 1.00 88.00 84 VAL A C 1
ATOM 653 O O . VAL A 1 84 ? 8.985 0.757 -0.633 1.00 88.00 84 VAL A O 1
ATOM 656 N N . ALA A 1 85 ? 8.987 -0.499 1.232 1.00 86.81 85 ALA A N 1
ATOM 657 C CA . ALA A 1 85 ? 10.375 -0.929 1.072 1.00 86.81 85 ALA A CA 1
ATOM 658 C C . ALA A 1 85 ? 10.616 -1.770 -0.194 1.00 86.81 85 ALA A C 1
ATOM 660 O O . ALA A 1 85 ? 11.666 -1.623 -0.819 1.00 86.81 85 ALA A O 1
ATOM 661 N N . LYS A 1 86 ? 9.663 -2.624 -0.594 1.00 85.06 86 LYS A N 1
ATOM 662 C CA . LYS A 1 86 ? 9.837 -3.545 -1.734 1.00 85.06 86 LYS A CA 1
ATOM 663 C C . LYS A 1 86 ? 9.296 -3.022 -3.066 1.00 85.06 86 LYS A C 1
ATOM 665 O O . LYS A 1 86 ? 9.765 -3.471 -4.106 1.00 85.06 86 LYS A O 1
ATOM 670 N N . ILE A 1 87 ? 8.336 -2.091 -3.074 1.00 85.12 87 ILE A N 1
ATOM 671 C CA . ILE A 1 87 ? 7.734 -1.582 -4.320 1.00 85.12 87 ILE A CA 1
ATOM 672 C C . ILE A 1 87 ? 8.037 -0.101 -4.534 1.00 85.12 87 ILE A C 1
ATOM 674 O O . ILE A 1 87 ? 8.647 0.259 -5.541 1.00 85.12 87 ILE A O 1
ATOM 678 N N . VAL A 1 88 ? 7.638 0.764 -3.596 1.00 86.44 88 VAL A N 1
ATOM 679 C CA . VAL A 1 88 ? 7.742 2.224 -3.778 1.00 86.44 88 VAL A CA 1
ATOM 680 C C . VAL A 1 88 ? 9.203 2.661 -3.873 1.00 86.44 88 VAL A C 1
ATOM 682 O O . VAL A 1 88 ? 9.586 3.329 -4.833 1.00 86.44 88 VAL A O 1
ATOM 685 N N . THR A 1 89 ? 10.034 2.273 -2.903 1.00 85.69 89 THR A N 1
ATOM 686 C CA . THR A 1 89 ? 11.438 2.701 -2.835 1.00 85.69 89 THR A CA 1
ATOM 687 C C . THR A 1 89 ? 12.259 2.230 -4.043 1.00 85.69 89 THR A C 1
ATOM 689 O O . THR A 1 89 ? 12.993 3.050 -4.596 1.00 85.69 89 THR A O 1
ATOM 692 N N . PRO A 1 90 ? 12.137 0.979 -4.533 1.00 83.88 90 PRO A N 1
ATOM 693 C CA . PRO A 1 90 ? 12.862 0.560 -5.732 1.00 83.88 90 PRO A CA 1
ATOM 694 C C . PRO A 1 90 ? 12.425 1.290 -7.011 1.00 83.88 90 PRO A C 1
ATOM 696 O O . PRO A 1 90 ? 13.284 1.661 -7.809 1.00 83.88 90 PRO A O 1
ATOM 699 N N . ILE A 1 91 ? 11.125 1.566 -7.191 1.00 79.94 91 ILE A N 1
ATOM 700 C CA . ILE A 1 91 ? 10.625 2.376 -8.323 1.00 79.94 91 ILE A CA 1
ATOM 701 C C . ILE A 1 91 ? 11.191 3.802 -8.254 1.00 79.94 91 ILE A C 1
ATOM 703 O O . ILE A 1 91 ? 11.649 4.352 -9.259 1.00 79.94 91 ILE A O 1
ATOM 707 N N . ALA A 1 92 ? 11.226 4.381 -7.055 1.00 79.25 92 ALA A N 1
ATOM 708 C CA . ALA A 1 92 ? 11.809 5.693 -6.804 1.00 79.25 92 ALA A CA 1
ATOM 709 C C . ALA A 1 92 ? 13.299 5.750 -7.132 1.00 79.25 92 ALA A C 1
ATOM 711 O O . ALA A 1 92 ? 13.759 6.675 -7.796 1.00 79.25 92 ALA A O 1
ATOM 712 N N . ALA A 1 93 ? 14.055 4.760 -6.655 1.00 78.88 93 ALA A N 1
ATOM 713 C CA . ALA A 1 93 ? 15.489 4.666 -6.877 1.00 78.88 93 ALA A CA 1
ATOM 714 C C . ALA A 1 93 ? 15.797 4.541 -8.372 1.00 78.88 93 ALA A C 1
ATOM 716 O O . ALA A 1 93 ? 16.658 5.256 -8.874 1.00 78.88 93 ALA A O 1
ATOM 717 N N . ALA A 1 94 ? 15.037 3.717 -9.098 1.00 74.50 94 ALA A N 1
ATOM 718 C CA . ALA A 1 94 ? 15.150 3.616 -10.550 1.00 74.50 94 ALA A CA 1
ATOM 719 C C . ALA A 1 94 ? 14.899 4.966 -11.244 1.00 74.50 94 ALA A C 1
ATOM 721 O O . ALA A 1 94 ? 15.613 5.325 -12.177 1.00 74.50 94 ALA A O 1
ATOM 722 N N . SER A 1 95 ? 13.929 5.737 -10.747 1.00 71.88 95 SER A N 1
ATOM 723 C CA . SER A 1 95 ? 13.502 7.003 -11.365 1.00 71.88 95 SER A CA 1
ATOM 724 C C . SER A 1 95 ? 14.393 8.190 -11.031 1.00 71.88 95 SER A C 1
ATOM 726 O O . SER A 1 95 ? 14.453 9.152 -11.785 1.00 71.88 95 SER A O 1
ATOM 728 N N . LYS A 1 96 ? 15.146 8.116 -9.931 1.00 69.75 96 LYS A N 1
ATOM 729 C CA . LYS A 1 96 ? 16.228 9.068 -9.645 1.00 69.75 96 LYS A CA 1
ATOM 730 C C . LYS A 1 96 ? 17.446 8.857 -10.543 1.00 69.75 96 LYS A C 1
ATOM 732 O O . LYS A 1 96 ? 18.211 9.789 -10.756 1.00 69.75 96 LYS A O 1
ATOM 737 N N . VAL A 1 97 ? 17.647 7.631 -11.022 1.00 65.81 97 VAL A N 1
ATOM 738 C CA . VAL A 1 97 ? 18.814 7.242 -11.826 1.00 65.81 97 VAL A CA 1
ATOM 739 C C . VAL A 1 97 ? 18.564 7.442 -13.325 1.00 65.81 97 VAL A C 1
ATOM 741 O O . VAL A 1 97 ? 19.524 7.647 -14.064 1.00 65.81 97 VAL A O 1
ATOM 744 N N . ASN A 1 98 ? 17.302 7.413 -13.766 1.00 55.66 98 ASN A N 1
ATOM 745 C CA . ASN A 1 98 ? 16.892 7.615 -15.154 1.00 55.66 98 ASN A CA 1
ATOM 746 C C . ASN A 1 98 ? 15.627 8.475 -15.237 1.00 55.66 98 ASN A C 1
ATOM 748 O O . ASN A 1 98 ? 14.621 8.162 -14.606 1.00 55.66 98 ASN A O 1
ATOM 752 N N . THR A 1 99 ? 15.641 9.492 -16.100 1.00 53.66 99 THR A N 1
ATOM 753 C CA . THR A 1 99 ? 14.507 10.405 -16.334 1.00 53.66 99 THR A CA 1
ATOM 754 C C . THR A 1 99 ? 13.280 9.704 -16.934 1.00 53.66 99 THR A C 1
ATOM 756 O O . THR A 1 99 ? 12.173 10.226 -16.854 1.00 53.66 99 T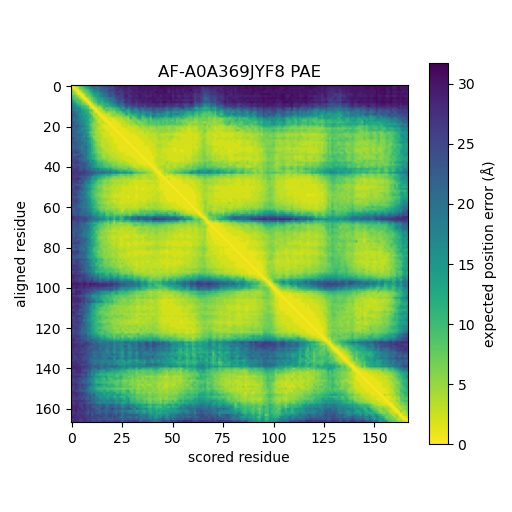HR A O 1
ATOM 759 N N . ILE A 1 100 ? 13.456 8.513 -17.524 1.00 54.69 100 ILE A N 1
ATOM 760 C CA . ILE A 1 100 ? 12.375 7.687 -18.074 1.00 54.69 100 ILE A CA 1
ATOM 761 C C . ILE A 1 100 ? 12.521 6.267 -17.523 1.00 54.69 100 ILE A C 1
ATOM 763 O O . ILE A 1 100 ? 13.305 5.461 -18.025 1.00 54.69 100 ILE A O 1
ATOM 767 N N . VAL A 1 101 ? 11.756 5.945 -16.482 1.00 62.62 101 VAL A N 1
ATOM 768 C CA . VAL A 1 101 ? 11.596 4.561 -16.028 1.00 62.62 101 VAL A CA 1
ATOM 769 C C . VAL A 1 101 ? 10.394 3.966 -16.731 1.00 62.62 101 VAL A C 1
ATOM 771 O O . VAL A 1 101 ? 9.247 4.257 -16.397 1.00 62.62 101 VAL A O 1
ATOM 774 N N . ILE A 1 102 ? 10.666 3.106 -17.707 1.00 68.56 102 ILE A N 1
ATOM 775 C CA . ILE A 1 102 ? 9.629 2.297 -18.338 1.00 68.56 102 ILE A CA 1
ATOM 776 C C . ILE A 1 102 ? 9.359 1.116 -17.409 1.00 68.56 102 ILE A C 1
ATOM 778 O O . ILE A 1 102 ? 10.084 0.121 -17.410 1.00 68.56 102 ILE A O 1
ATOM 782 N N . ILE A 1 103 ? 8.325 1.244 -16.578 1.00 76.25 103 ILE A N 1
ATOM 783 C CA . ILE A 1 103 ? 7.812 0.116 -15.801 1.00 76.25 103 ILE A CA 1
ATOM 784 C C . ILE A 1 103 ? 7.093 -0.837 -16.770 1.00 76.25 103 ILE A C 1
ATOM 786 O O . ILE A 1 103 ? 6.189 -0.385 -17.475 1.00 76.25 103 ILE A O 1
ATOM 790 N N . PRO A 1 104 ? 7.454 -2.133 -16.811 1.00 81.19 104 PRO A N 1
ATOM 791 C CA . PRO A 1 104 ? 6.775 -3.135 -17.633 1.00 81.19 104 PRO A CA 1
ATOM 792 C C . PRO A 1 104 ? 5.245 -3.117 -17.477 1.00 81.19 104 PRO A C 1
ATOM 794 O O . PRO A 1 104 ? 4.735 -2.956 -16.365 1.00 81.19 104 PRO A O 1
ATOM 797 N N . SER A 1 105 ? 4.509 -3.292 -18.579 1.00 81.75 105 SER A N 1
ATOM 798 C CA . SER A 1 105 ? 3.036 -3.227 -18.598 1.00 81.75 105 SER A CA 1
ATOM 799 C C . SER A 1 105 ? 2.388 -4.231 -17.643 1.00 81.75 105 SER A C 1
ATOM 801 O O . SER A 1 105 ? 1.454 -3.889 -16.926 1.00 81.75 105 SER A O 1
ATOM 803 N N . ASP A 1 106 ? 2.947 -5.433 -17.533 1.00 81.88 106 ASP A N 1
ATOM 804 C CA . ASP A 1 106 ? 2.476 -6.478 -16.624 1.00 81.88 106 ASP A CA 1
ATOM 805 C C . ASP A 1 106 ? 2.629 -6.108 -15.135 1.00 81.88 106 ASP A C 1
ATOM 807 O O . ASP A 1 106 ? 1.854 -6.567 -14.292 1.00 81.88 106 ASP A O 1
ATOM 811 N N . ILE A 1 107 ? 3.621 -5.281 -14.788 1.00 83.06 107 ILE A N 1
ATOM 812 C CA . ILE A 1 107 ? 3.779 -4.704 -13.448 1.00 83.06 107 ILE A CA 1
ATOM 813 C C . ILE A 1 107 ? 2.748 -3.592 -13.238 1.00 83.06 107 ILE A C 1
ATOM 815 O O . ILE A 1 107 ? 2.134 -3.533 -12.171 1.00 83.06 107 ILE A O 1
ATOM 819 N N . GLN A 1 108 ? 2.518 -2.744 -14.246 1.00 84.31 108 GLN A N 1
ATOM 820 C CA . GLN A 1 108 ? 1.510 -1.682 -14.171 1.00 84.31 108 GLN A CA 1
ATOM 821 C C . GLN A 1 108 ? 0.100 -2.251 -13.962 1.00 84.31 108 GLN A C 1
ATOM 823 O O . GLN A 1 108 ? -0.591 -1.826 -13.038 1.00 84.31 108 GLN A O 1
ATOM 828 N N . GLU A 1 109 ? -0.295 -3.260 -14.740 1.00 86.19 109 GLU A N 1
ATOM 829 C CA . GLU A 1 109 ? -1.592 -3.939 -14.622 1.00 86.19 109 GLU A CA 1
ATOM 830 C C . GLU A 1 109 ? -1.792 -4.566 -13.238 1.00 86.19 109 GLU A C 1
ATOM 832 O O . GLU A 1 109 ? -2.869 -4.480 -12.647 1.00 86.19 109 GLU A O 1
ATOM 837 N N . ARG A 1 110 ? -0.740 -5.167 -12.670 1.00 85.31 110 ARG A N 1
ATOM 838 C CA . ARG A 1 110 ? -0.793 -5.757 -11.324 1.00 85.31 110 ARG A CA 1
ATOM 839 C C . ARG A 1 110 ? -0.916 -4.706 -10.233 1.00 85.31 110 ARG A C 1
ATOM 841 O O . ARG A 1 110 ? -1.676 -4.911 -9.290 1.00 85.31 110 ARG A O 1
ATOM 848 N N . LEU A 1 111 ? -0.211 -3.584 -10.361 1.00 87.00 111 LEU A N 1
ATOM 849 C CA . LEU A 1 111 ? -0.367 -2.447 -9.454 1.00 87.00 111 LEU A CA 1
ATOM 850 C C . LEU A 1 111 ? -1.759 -1.827 -9.574 1.00 87.00 111 LEU A C 1
ATOM 852 O O . LEU A 1 111 ? -2.341 -1.418 -8.572 1.00 87.00 111 LEU A O 1
ATOM 856 N N . GLU A 1 112 ? -2.326 -1.796 -10.777 1.00 88.00 112 GLU A N 1
ATOM 857 C CA . GLU A 1 112 ? -3.697 -1.350 -10.973 1.00 88.00 112 GLU A CA 1
ATOM 858 C C . GLU A 1 112 ? -4.705 -2.319 -10.339 1.00 88.00 112 GLU A C 1
ATOM 860 O O . GLU A 1 112 ? -5.590 -1.870 -9.609 1.00 88.00 112 GLU A O 1
ATOM 865 N N . SER A 1 113 ? -4.536 -3.631 -10.520 1.00 87.44 113 SER A N 1
ATOM 866 C CA . SER A 1 113 ? -5.352 -4.660 -9.858 1.00 87.44 113 SER A CA 1
ATOM 867 C C . SER A 1 113 ? -5.283 -4.544 -8.331 1.00 87.44 113 SER A C 1
ATOM 869 O O . SER A 1 113 ? -6.319 -4.462 -7.668 1.00 87.44 113 SER A O 1
ATOM 871 N N . LEU A 1 114 ? -4.071 -4.414 -7.778 1.00 86.19 114 LEU A N 1
ATOM 872 C CA . LEU A 1 114 ? -3.850 -4.155 -6.355 1.00 86.19 114 LEU A CA 1
ATOM 873 C C . LEU A 1 114 ? -4.599 -2.897 -5.897 1.00 86.19 114 LEU A C 1
ATOM 875 O O . LEU A 1 114 ? -5.274 -2.917 -4.870 1.00 86.19 114 LEU A O 1
ATOM 879 N N . SER A 1 115 ? -4.515 -1.806 -6.662 1.00 87.31 115 SER A N 1
ATOM 880 C CA . SER A 1 115 ? -5.195 -0.557 -6.314 1.00 87.31 115 SER A CA 1
ATOM 881 C C . SER A 1 115 ? -6.714 -0.716 -6.259 1.00 87.31 115 SER A C 1
ATOM 883 O O . SER A 1 115 ? -7.339 -0.232 -5.318 1.00 87.31 115 SER A O 1
ATOM 885 N N . ARG A 1 116 ? -7.313 -1.447 -7.210 1.00 86.06 116 ARG A N 1
ATOM 886 C CA . ARG A 1 116 ? -8.758 -1.719 -7.228 1.00 86.06 116 ARG A CA 1
ATOM 887 C C . ARG A 1 116 ? -9.176 -2.510 -5.995 1.00 86.06 116 ARG A C 1
ATOM 889 O O . ARG A 1 116 ? -10.187 -2.188 -5.382 1.00 86.06 116 ARG A O 1
ATOM 896 N N . GLN A 1 117 ? -8.373 -3.486 -5.587 1.00 82.38 117 GLN A N 1
ATOM 897 C CA . GLN A 1 117 ? -8.653 -4.275 -4.390 1.00 82.38 117 GLN A CA 1
ATOM 898 C C . GLN A 1 117 ? -8.556 -3.445 -3.124 1.00 82.38 117 GLN A C 1
ATOM 900 O O . GLN A 1 117 ? -9.468 -3.478 -2.311 1.00 82.38 117 GLN A O 1
ATOM 905 N N . LEU A 1 118 ? -7.509 -2.636 -2.980 1.00 84.88 118 LEU A N 1
ATOM 906 C CA . LEU A 1 118 ? -7.381 -1.736 -1.837 1.00 84.88 118 LEU A CA 1
ATOM 907 C C . LEU A 1 118 ? -8.541 -0.731 -1.765 1.00 84.88 118 LEU A C 1
ATOM 909 O O . LEU A 1 118 ? -8.975 -0.388 -0.670 1.00 84.88 118 LEU A O 1
ATOM 913 N N . VAL A 1 119 ? -9.080 -0.290 -2.907 1.00 84.19 119 VAL A N 1
ATOM 914 C CA . VAL A 1 119 ? -10.294 0.543 -2.952 1.00 84.19 119 VAL A CA 1
ATOM 915 C C . VAL A 1 119 ? -11.522 -0.228 -2.466 1.00 84.19 119 VAL A C 1
ATOM 917 O O . VAL A 1 119 ? -12.286 0.316 -1.672 1.00 84.19 119 VAL A O 1
ATOM 920 N N . VAL A 1 120 ? -11.702 -1.485 -2.884 1.00 82.50 120 VAL A N 1
ATOM 921 C CA . VAL A 1 120 ? -12.776 -2.350 -2.359 1.00 82.50 120 VAL A CA 1
ATOM 922 C C . VAL A 1 120 ? -12.639 -2.496 -0.844 1.00 82.50 120 VAL A C 1
ATOM 924 O O . VAL A 1 120 ? -13.597 -2.237 -0.128 1.00 82.50 120 VAL A O 1
ATOM 927 N N . ILE A 1 121 ? -11.430 -2.753 -0.336 1.00 78.25 121 ILE A N 1
ATOM 928 C CA . ILE A 1 121 ? -11.161 -2.825 1.108 1.00 78.25 121 ILE A CA 1
ATOM 929 C C . ILE A 1 121 ? -11.500 -1.517 1.808 1.00 78.25 121 ILE A C 1
ATOM 931 O O . ILE A 1 121 ? -12.107 -1.540 2.875 1.00 78.25 121 ILE A O 1
ATOM 935 N N . ALA A 1 122 ? -11.117 -0.375 1.242 1.00 76.94 122 ALA A N 1
ATOM 936 C CA . ALA A 1 122 ? -11.437 0.926 1.814 1.00 76.94 122 ALA A CA 1
ATOM 937 C C . ALA A 1 122 ? -12.959 1.146 1.894 1.00 76.94 122 ALA A C 1
ATOM 939 O O . ALA A 1 122 ? -13.458 1.611 2.918 1.00 76.94 122 ALA A O 1
ATOM 940 N N . ASN A 1 123 ? -13.698 0.767 0.850 1.00 76.06 123 ASN A N 1
ATOM 941 C CA . ASN A 1 123 ? -15.157 0.857 0.821 1.00 76.06 123 ASN A CA 1
ATOM 942 C C . ASN A 1 123 ? -15.813 -0.108 1.817 1.00 76.06 123 ASN A C 1
ATOM 944 O O . ASN A 1 123 ? -16.717 0.297 2.544 1.00 76.06 123 ASN A O 1
ATOM 948 N N . ASP A 1 124 ? -15.312 -1.337 1.920 1.00 71.75 124 ASP A N 1
ATOM 949 C CA . ASP A 1 124 ? -15.794 -2.342 2.869 1.00 71.75 124 ASP A CA 1
ATOM 950 C C . ASP A 1 124 ? -15.484 -1.946 4.315 1.00 71.75 124 ASP A C 1
ATOM 952 O O . ASP A 1 124 ? -16.294 -2.136 5.213 1.00 71.75 124 ASP A O 1
ATOM 956 N N . THR A 1 125 ? -14.329 -1.325 4.556 1.00 69.31 125 THR A N 1
ATOM 957 C CA . THR A 1 125 ? -13.960 -0.778 5.872 1.00 69.31 125 THR A CA 1
ATOM 958 C C . THR A 1 125 ? -14.872 0.389 6.260 1.00 69.31 125 THR A C 1
ATOM 960 O O . THR A 1 125 ? -15.114 0.614 7.443 1.00 69.31 125 THR A O 1
ATOM 963 N N . LYS A 1 126 ? -15.397 1.130 5.275 1.00 67.56 126 LYS A N 1
ATOM 964 C CA . LYS A 1 126 ? -16.371 2.206 5.487 1.00 67.56 126 LYS A CA 1
ATOM 965 C C . LYS A 1 126 ? -17.786 1.669 5.746 1.00 67.56 126 LYS A C 1
ATOM 967 O O . LYS A 1 126 ? -18.529 2.304 6.488 1.00 67.56 126 LYS A O 1
ATOM 972 N N . SER A 1 127 ? -18.166 0.543 5.132 1.00 59.72 127 SER A N 1
ATOM 973 C CA . SER A 1 127 ? -19.514 -0.044 5.215 1.00 59.72 127 SER A CA 1
ATOM 974 C C . SER A 1 127 ? -19.684 -1.077 6.339 1.00 59.72 127 SER A C 1
ATOM 976 O O . SER A 1 127 ? -20.800 -1.271 6.820 1.00 59.72 127 SER A O 1
ATOM 978 N N . LEU A 1 128 ? -18.603 -1.722 6.791 1.00 53.31 128 LEU A N 1
ATOM 979 C CA . LEU A 1 128 ? -18.614 -2.756 7.827 1.00 53.31 128 LEU A CA 1
ATOM 980 C C . LEU A 1 128 ? -17.942 -2.305 9.125 1.00 53.31 128 LEU A C 1
ATOM 982 O O . LEU A 1 128 ? -16.935 -1.605 9.154 1.00 53.31 128 LEU A O 1
ATOM 986 N N . ASN A 1 129 ? -18.460 -2.841 10.225 1.00 55.50 129 ASN A N 1
ATOM 987 C CA . ASN A 1 129 ? -17.925 -2.736 11.577 1.00 55.50 129 ASN A CA 1
ATOM 988 C C . ASN A 1 129 ? -16.546 -3.444 11.689 1.00 55.50 129 ASN A C 1
ATOM 990 O O . ASN A 1 129 ? -16.507 -4.558 12.192 1.00 55.50 129 ASN A O 1
ATOM 994 N N . ILE A 1 130 ? -15.451 -2.851 11.169 1.00 53.72 130 ILE A N 1
ATOM 995 C CA . ILE A 1 130 ? -13.981 -3.128 11.296 1.00 53.72 130 ILE A CA 1
ATOM 996 C C . ILE A 1 130 ? -13.472 -4.571 11.020 1.00 53.72 130 ILE A C 1
ATOM 998 O O . ILE A 1 130 ? -12.356 -4.765 10.530 1.00 53.72 130 ILE A O 1
ATOM 1002 N N . LYS A 1 131 ? -14.249 -5.618 11.309 1.00 51.28 131 LYS A N 1
ATOM 1003 C CA . LYS A 1 131 ? -13.898 -7.038 11.178 1.00 51.28 131 LYS A CA 1
ATOM 1004 C C . LYS A 1 131 ? -13.662 -7.461 9.724 1.00 51.28 131 LYS A C 1
ATOM 1006 O O . LYS A 1 131 ? -12.807 -8.312 9.497 1.00 51.28 131 LYS A O 1
ATOM 1011 N N . GLY A 1 132 ? -14.334 -6.832 8.755 1.00 51.00 132 GLY A N 1
ATOM 1012 C CA . GLY A 1 132 ? -14.142 -7.102 7.322 1.00 51.00 132 GLY A CA 1
ATOM 1013 C C . GLY A 1 132 ? -12.745 -6.726 6.813 1.00 51.00 132 GLY A C 1
ATOM 1014 O O . GLY A 1 132 ? -12.110 -7.512 6.117 1.00 51.00 132 GLY A O 1
ATOM 1015 N N . ALA A 1 133 ? -12.200 -5.588 7.257 1.00 52.84 133 ALA A N 1
ATOM 1016 C CA . ALA A 1 133 ? -10.900 -5.077 6.807 1.00 52.84 133 ALA A CA 1
ATOM 1017 C C . ALA A 1 133 ? -9.731 -6.036 7.106 1.00 52.84 133 ALA A C 1
ATOM 1019 O O . ALA A 1 133 ? -8.801 -6.171 6.309 1.00 52.84 133 ALA A O 1
ATOM 1020 N N . ARG A 1 134 ? -9.807 -6.761 8.236 1.00 54.81 134 ARG A N 1
ATOM 1021 C CA . ARG A 1 134 ? -8.786 -7.735 8.661 1.00 54.81 134 ARG A CA 1
ATOM 1022 C C . ARG A 1 134 ? -8.651 -8.888 7.670 1.00 54.81 134 ARG A C 1
ATOM 1024 O O . ARG A 1 134 ? -7.537 -9.302 7.362 1.00 54.81 134 ARG A O 1
ATOM 1031 N N . HIS A 1 135 ? -9.780 -9.410 7.189 1.00 55.22 135 HIS A N 1
ATOM 1032 C CA . HIS A 1 135 ? -9.772 -10.576 6.314 1.00 55.22 135 HIS A CA 1
ATOM 1033 C C . HIS A 1 135 ? -9.234 -10.236 4.927 1.00 55.22 135 HIS A C 1
ATOM 1035 O O . HIS A 1 135 ? -8.654 -11.095 4.273 1.00 55.22 135 HIS A O 1
ATOM 1041 N N . LEU A 1 136 ? -9.386 -8.978 4.511 1.00 54.97 136 LEU A N 1
ATOM 1042 C CA . LEU A 1 136 ? -9.074 -8.549 3.159 1.00 54.97 136 LEU A CA 1
ATOM 1043 C C . LEU A 1 136 ? -7.584 -8.229 2.953 1.00 54.97 136 LEU A C 1
ATOM 1045 O O . LEU A 1 136 ? -7.060 -8.525 1.887 1.00 54.97 136 LEU A O 1
ATOM 1049 N N . ILE A 1 137 ? -6.878 -7.709 3.968 1.00 57.19 137 ILE A N 1
ATOM 1050 C CA . ILE A 1 137 ? -5.419 -7.464 3.888 1.00 57.19 137 ILE A CA 1
ATOM 1051 C C . ILE A 1 137 ? -4.621 -8.765 4.056 1.00 57.19 137 ILE A C 1
ATOM 1053 O O . ILE A 1 137 ? -3.616 -8.967 3.380 1.00 57.19 137 ILE A O 1
ATOM 1057 N N . ARG A 1 138 ? -5.093 -9.675 4.921 1.00 58.47 138 ARG A N 1
ATOM 1058 C CA . ARG A 1 138 ? -4.537 -11.033 5.068 1.00 58.47 138 ARG A CA 1
ATOM 1059 C C . ARG A 1 138 ? -4.981 -11.996 3.965 1.00 58.47 138 ARG A C 1
ATOM 1061 O O . ARG A 1 138 ? -4.524 -13.136 3.957 1.00 58.47 138 ARG A O 1
ATOM 1068 N N . ASN A 1 139 ? -5.884 -11.586 3.074 1.00 58.06 139 ASN A N 1
ATOM 1069 C CA . ASN A 1 139 ? -6.319 -12.451 1.989 1.00 58.06 139 ASN A CA 1
ATOM 1070 C C . ASN A 1 139 ? -5.111 -12.742 1.098 1.00 58.06 139 ASN A C 1
ATOM 1072 O O . ASN A 1 139 ? -4.443 -11.796 0.681 1.00 58.06 139 ASN A O 1
ATOM 1076 N N . ALA A 1 140 ? -4.833 -14.022 0.827 1.00 55.59 140 ALA A N 1
ATOM 1077 C CA . ALA A 1 140 ? -3.611 -14.488 0.155 1.00 55.59 140 ALA A CA 1
ATOM 1078 C C . ALA A 1 140 ? -3.288 -13.684 -1.117 1.00 55.59 140 ALA A C 1
ATOM 1080 O O . ALA A 1 140 ? -2.135 -13.388 -1.410 1.00 55.59 140 ALA A O 1
ATOM 1081 N N . TYR A 1 141 ? -4.330 -13.205 -1.794 1.00 62.28 141 TYR A N 1
ATOM 1082 C CA . TYR A 1 141 ? -4.228 -12.430 -3.016 1.00 62.28 141 TYR A CA 1
ATOM 1083 C C . TYR A 1 141 ? -3.367 -11.153 -2.916 1.00 62.28 141 TYR A C 1
ATOM 1085 O O . TYR A 1 141 ? -2.599 -10.871 -3.839 1.00 62.28 141 TYR A O 1
ATOM 1093 N N . ILE A 1 142 ? -3.474 -10.355 -1.845 1.00 70.44 142 ILE A N 1
ATOM 1094 C CA . ILE A 1 142 ? -2.743 -9.077 -1.751 1.00 70.44 142 ILE A CA 1
ATOM 1095 C C . ILE A 1 142 ? -1.240 -9.308 -1.511 1.00 70.44 142 ILE A C 1
ATOM 1097 O O . ILE A 1 142 ? -0.439 -8.795 -2.303 1.00 70.44 142 ILE A O 1
ATOM 1101 N N . PRO A 1 143 ? -0.826 -10.097 -0.497 1.00 74.19 143 PRO A N 1
ATOM 1102 C CA . PRO A 1 143 ? 0.56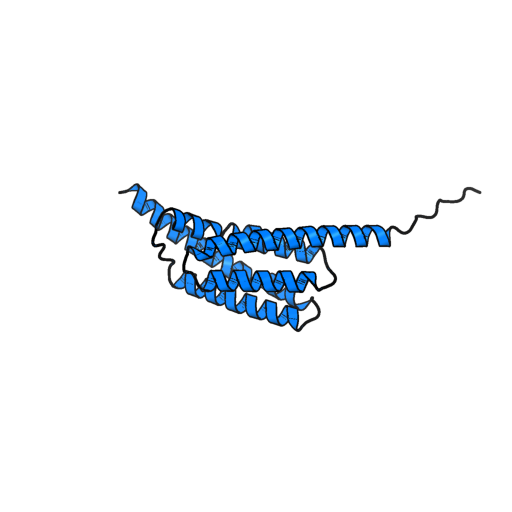9 -10.493 -0.329 1.00 74.19 143 PRO A CA 1
ATOM 1103 C C . PRO A 1 143 ? 1.145 -11.182 -1.572 1.00 74.19 143 PRO A C 1
ATOM 1105 O O . PRO A 1 143 ? 2.263 -10.866 -1.976 1.00 74.19 143 PRO A O 1
ATOM 1108 N N . ASP A 1 144 ? 0.380 -12.053 -2.240 1.00 77.81 144 ASP A N 1
ATOM 1109 C CA . ASP A 1 144 ? 0.826 -12.726 -3.465 1.00 77.81 144 ASP A CA 1
ATOM 1110 C C . ASP A 1 144 ? 1.038 -11.741 -4.615 1.00 77.81 144 ASP A C 1
ATOM 1112 O O . ASP A 1 144 ? 2.057 -11.793 -5.312 1.00 77.81 144 ASP A O 1
ATOM 1116 N N . THR A 1 145 ? 0.117 -10.791 -4.795 1.00 77.06 145 THR A N 1
ATOM 1117 C CA . THR A 1 145 ? 0.248 -9.746 -5.816 1.00 77.06 145 THR A CA 1
ATOM 1118 C C . THR A 1 145 ? 1.499 -8.912 -5.574 1.00 77.06 145 THR A C 1
ATOM 1120 O O . THR A 1 145 ? 2.272 -8.702 -6.510 1.00 77.06 145 THR A O 1
ATOM 1123 N N . LEU A 1 146 ? 1.756 -8.499 -4.330 1.00 78.88 146 LEU A N 1
ATOM 1124 C CA . LEU A 1 146 ? 2.970 -7.762 -3.978 1.00 78.88 146 LEU A CA 1
ATOM 1125 C C . LEU A 1 146 ? 4.238 -8.582 -4.186 1.00 78.88 146 LEU A C 1
ATOM 1127 O O . LEU A 1 146 ? 5.195 -8.066 -4.754 1.00 78.88 146 LEU A O 1
ATOM 1131 N N . ASN A 1 147 ? 4.251 -9.854 -3.792 1.00 80.62 147 ASN A N 1
ATOM 1132 C CA . ASN A 1 147 ? 5.401 -10.730 -3.999 1.00 80.62 147 ASN A CA 1
ATOM 1133 C C . ASN A 1 147 ? 5.723 -10.893 -5.487 1.00 80.62 147 ASN A C 1
ATOM 1135 O O . ASN A 1 147 ? 6.888 -10.823 -5.890 1.00 80.62 147 ASN A O 1
ATOM 1139 N N . VAL A 1 148 ? 4.697 -11.054 -6.328 1.00 82.94 148 VAL A N 1
ATOM 1140 C CA . VAL A 1 148 ? 4.877 -11.140 -7.780 1.00 82.94 148 VAL A CA 1
ATOM 1141 C C . VAL A 1 148 ? 5.373 -9.815 -8.354 1.00 82.94 148 VAL A C 1
ATOM 1143 O O . VAL A 1 148 ? 6.313 -9.831 -9.152 1.00 82.94 148 VAL A O 1
ATOM 1146 N N . VAL A 1 149 ? 4.786 -8.686 -7.945 1.00 81.00 149 VAL A N 1
ATOM 1147 C CA . VAL A 1 149 ? 5.225 -7.344 -8.360 1.00 81.00 149 VAL A CA 1
ATOM 1148 C C . VAL A 1 149 ? 6.678 -7.119 -7.947 1.00 81.00 149 VAL A C 1
ATOM 1150 O O . VAL A 1 149 ? 7.488 -6.789 -8.804 1.00 81.00 149 VAL A O 1
ATOM 1153 N N . ASN A 1 150 ? 7.042 -7.378 -6.691 1.00 83.00 150 ASN A N 1
ATOM 1154 C CA . ASN A 1 150 ? 8.399 -7.224 -6.169 1.00 83.00 150 ASN A CA 1
ATOM 1155 C C . ASN A 1 150 ? 9.407 -8.085 -6.940 1.00 83.00 150 ASN A C 1
ATOM 1157 O O . ASN A 1 150 ? 10.436 -7.590 -7.392 1.00 83.00 150 ASN A O 1
ATOM 1161 N N . ARG A 1 151 ? 9.105 -9.372 -7.154 1.00 84.75 151 ARG A N 1
ATOM 1162 C CA . ARG A 1 151 ? 9.991 -10.274 -7.904 1.00 84.75 151 ARG A CA 1
ATOM 1163 C C . ARG A 1 151 ? 10.214 -9.775 -9.330 1.00 84.75 151 ARG A C 1
ATOM 1165 O O . ARG A 1 151 ? 11.352 -9.729 -9.790 1.00 84.75 151 ARG A O 1
ATOM 1172 N N . LYS A 1 152 ? 9.136 -9.405 -10.027 1.00 81.75 152 LYS A N 1
ATOM 1173 C CA . LYS A 1 152 ? 9.204 -8.921 -11.413 1.00 81.75 152 LYS A CA 1
ATOM 1174 C C . LYS A 1 152 ? 9.914 -7.577 -11.508 1.00 81.75 152 LYS A C 1
ATOM 1176 O O . LYS A 1 152 ? 10.758 -7.406 -12.381 1.00 81.75 152 LYS A O 1
ATOM 1181 N N . LEU A 1 153 ? 9.639 -6.673 -10.573 1.00 81.19 153 LEU A N 1
ATOM 1182 C CA . LEU A 1 153 ? 10.316 -5.390 -10.450 1.00 81.19 153 LEU A CA 1
ATOM 1183 C C . LEU A 1 153 ? 11.813 -5.597 -10.206 1.00 81.19 153 LEU A C 1
ATOM 1185 O O . LEU A 1 153 ? 12.628 -5.030 -10.919 1.00 81.19 153 LEU A O 1
ATOM 1189 N N . GLY A 1 154 ? 12.194 -6.482 -9.284 1.00 80.12 154 GLY A N 1
ATOM 1190 C CA . GLY A 1 154 ? 13.592 -6.820 -9.021 1.00 80.12 154 GLY A CA 1
ATOM 1191 C C . GLY A 1 154 ? 14.314 -7.432 -10.226 1.00 80.12 154 GLY A C 1
ATOM 1192 O O . GLY A 1 154 ? 15.505 -7.187 -10.413 1.00 80.12 154 GLY A O 1
ATOM 1193 N N . THR A 1 155 ? 13.625 -8.212 -11.064 1.00 79.69 155 THR A N 1
ATOM 1194 C CA . THR A 1 155 ? 14.186 -8.717 -12.330 1.00 79.69 155 THR A CA 1
ATOM 1195 C C . THR A 1 155 ? 14.329 -7.606 -13.367 1.00 79.69 155 THR A C 1
ATOM 1197 O O . THR A 1 155 ? 15.405 -7.462 -13.941 1.00 79.69 155 THR A O 1
ATOM 1200 N N . ALA A 1 156 ? 13.286 -6.796 -13.571 1.00 74.88 156 ALA A N 1
ATOM 1201 C CA . ALA A 1 156 ? 13.306 -5.684 -14.518 1.00 74.88 156 ALA A CA 1
ATOM 1202 C C . ALA A 1 156 ? 14.418 -4.687 -14.164 1.00 74.88 156 ALA A C 1
ATOM 1204 O O . ALA A 1 156 ? 15.271 -4.388 -14.995 1.00 74.88 156 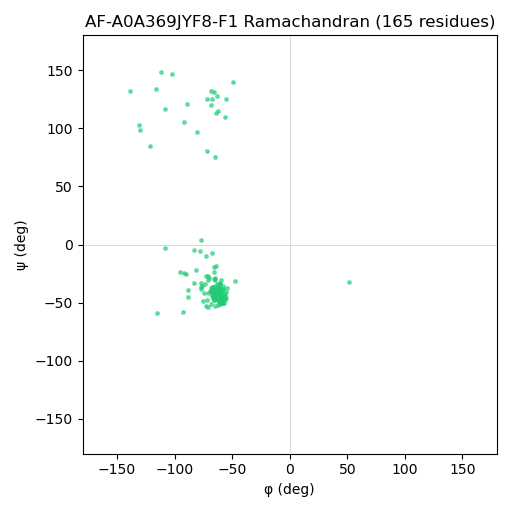ALA A O 1
ATOM 1205 N N . LEU A 1 157 ? 14.480 -4.264 -12.898 1.00 74.75 157 LEU A N 1
ATOM 1206 C CA . LEU A 1 157 ? 15.504 -3.354 -12.393 1.00 74.75 157 LEU A CA 1
ATOM 1207 C C . LEU A 1 157 ? 16.911 -3.942 -12.537 1.00 74.75 157 LEU A C 1
ATOM 1209 O O . LEU A 1 157 ? 17.785 -3.251 -13.047 1.00 74.75 157 LEU A O 1
ATOM 1213 N N . ARG A 1 158 ? 17.152 -5.212 -12.175 1.00 72.44 158 ARG A N 1
ATOM 1214 C CA . ARG A 1 158 ? 18.471 -5.848 -12.385 1.00 72.44 158 ARG A CA 1
ATOM 1215 C C . ARG A 1 158 ? 18.876 -5.911 -13.857 1.00 72.44 158 ARG A C 1
ATOM 1217 O O . ARG A 1 158 ? 20.044 -5.686 -14.159 1.00 72.44 158 ARG A O 1
ATOM 1224 N N . GLY A 1 159 ? 17.928 -6.169 -14.759 1.00 66.50 159 GLY A N 1
ATOM 1225 C CA . GLY A 1 159 ? 18.156 -6.077 -16.202 1.00 66.50 159 GLY A CA 1
ATOM 1226 C C . GLY A 1 159 ? 18.653 -4.688 -16.608 1.00 66.50 159 GLY A C 1
ATOM 1227 O O . GLY A 1 159 ? 19.663 -4.581 -17.298 1.00 66.50 159 GLY A O 1
ATOM 1228 N N . PHE A 1 160 ? 18.019 -3.629 -16.094 1.00 64.38 160 PHE A N 1
ATOM 1229 C CA . PHE A 1 160 ? 18.450 -2.247 -16.329 1.00 64.38 160 PHE A CA 1
ATOM 1230 C C . PHE A 1 160 ? 19.850 -1.944 -15.764 1.00 64.38 160 PHE A C 1
ATOM 1232 O O . PHE A 1 160 ? 20.663 -1.327 -16.452 1.00 64.38 160 PHE A O 1
ATOM 1239 N N . TRP A 1 161 ? 20.170 -2.405 -14.550 1.00 61.34 161 TRP A N 1
ATOM 1240 C CA . TRP A 1 161 ? 21.494 -2.197 -13.943 1.00 61.34 161 TRP A CA 1
ATOM 1241 C C . TRP A 1 161 ? 22.615 -2.935 -14.695 1.00 61.34 161 TRP A C 1
ATOM 1243 O O . TRP A 1 161 ? 23.682 -2.359 -14.904 1.00 61.34 161 TRP A O 1
ATOM 1253 N N . ASN A 1 162 ? 22.361 -4.160 -15.168 1.00 60.94 162 ASN A N 1
ATOM 1254 C CA . ASN A 1 162 ? 23.338 -4.952 -15.926 1.00 60.94 162 ASN A CA 1
ATOM 1255 C C . ASN A 1 162 ? 23.623 -4.403 -17.332 1.00 60.94 162 ASN A C 1
ATOM 1257 O O . ASN A 1 162 ? 24.712 -4.626 -17.861 1.00 60.94 162 ASN A O 1
ATOM 1261 N N . ILE A 1 163 ? 22.658 -3.724 -17.960 1.00 59.88 163 ILE A N 1
ATOM 1262 C CA . ILE A 1 163 ? 22.873 -3.062 -19.256 1.00 59.88 163 ILE A CA 1
ATOM 1263 C C . ILE A 1 163 ? 23.782 -1.841 -19.071 1.00 59.88 163 ILE A C 1
ATOM 1265 O O . ILE A 1 163 ? 24.712 -1.651 -19.847 1.00 59.88 163 ILE A O 1
ATOM 1269 N N . ARG A 1 164 ? 23.575 -1.054 -18.007 1.00 53.25 164 ARG A N 1
ATOM 1270 C CA . ARG A 1 164 ? 24.391 0.135 -17.720 1.00 53.25 164 ARG A CA 1
ATOM 1271 C C . ARG A 1 164 ? 25.834 -0.193 -17.343 1.00 53.25 164 ARG A C 1
ATOM 1273 O O . ARG A 1 164 ? 26.718 0.541 -17.742 1.00 53.25 164 ARG A O 1
ATOM 1280 N N . SER A 1 165 ? 26.098 -1.270 -16.601 1.00 57.66 165 SER A N 1
ATOM 1281 C CA . SER A 1 165 ? 27.474 -1.642 -16.217 1.00 57.66 165 SER A CA 1
ATOM 1282 C C . SER A 1 165 ? 28.355 -2.095 -17.391 1.00 57.66 165 SER A C 1
ATOM 1284 O O . SER A 1 165 ? 29.530 -2.384 -17.188 1.00 57.66 165 SER A O 1
ATOM 1286 N N . LYS A 1 166 ? 27.772 -2.250 -18.586 1.00 55.09 166 LYS A N 1
ATOM 1287 C CA . LYS A 1 166 ? 28.456 -2.653 -19.823 1.00 55.09 166 LYS A CA 1
ATOM 1288 C C . LYS A 1 166 ? 28.597 -1.510 -20.839 1.00 55.09 166 LYS A C 1
ATOM 1290 O O . LYS A 1 166 ? 29.166 -1.746 -21.901 1.00 55.09 166 LYS A O 1
ATOM 1295 N N . LEU A 1 167 ? 28.048 -0.333 -20.530 1.00 52.84 167 LEU A N 1
ATOM 1296 C CA . LEU A 1 167 ? 28.224 0.918 -21.272 1.00 52.84 167 LEU A CA 1
ATOM 1297 C C . LEU A 1 167 ? 29.289 1.762 -20.572 1.00 52.84 167 LEU A C 1
ATOM 1299 O O . LEU A 1 167 ? 30.080 2.392 -21.300 1.00 52.84 167 LEU A O 1
#

Organism: Hypsizygus marmoreus (NCBI:txid39966)

Solvent-accessible surface area (backbone atoms only — not comparable to full-atom values): 9368 Å² total; per-residue (Å²): 137,85,82,76,82,77,81,76,82,61,69,67,61,53,54,52,51,51,50,54,52,47,49,53,52,52,54,51,50,52,51,53,47,51,54,48,49,62,47,42,71,76,44,99,45,70,23,52,54,45,31,49,51,21,50,53,50,38,52,55,51,54,70,78,40,93,81,60,65,66,63,53,52,53,52,45,48,46,48,53,57,56,42,37,60,48,44,50,48,53,56,40,54,50,38,75,77,32,97,74,68,84,75,55,67,74,50,48,54,50,33,34,53,52,14,55,49,38,40,50,43,31,52,44,39,72,76,37,88,62,66,60,40,59,56,58,66,69,29,66,66,52,59,49,49,46,54,52,43,33,54,50,48,54,49,53,52,48,54,56,54,59,56,56,81,74,107

Mean predicted aligned error: 10.33 Å

pLDDT: mean 73.56, std 13.04, range [38.88, 89.69]

Sequence (167 aa):
MKTTPQKASTEPETRNTERKNAEKILSSLKTTLTMAKAIASFTPVPGLSKAIQALLTIITLYEASSRNKEQLLELKTYIETEFVAKIVTPIAAASKVNTIVIIPSDIQERLESLSRQLVVIANDTKSLNIKGARHLIRNAYIPDTLNVVNRKLGTALRGFWNIRSKL